Protein AF-A7GTD3-F1 (afd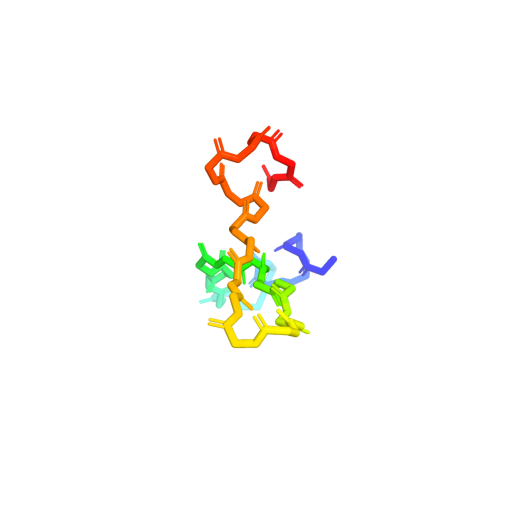b_monomer)

Foldseek 3Di:
DQVVCVVVVHHDPFDWDDDPNDIDTCVVVVND

Solvent-acc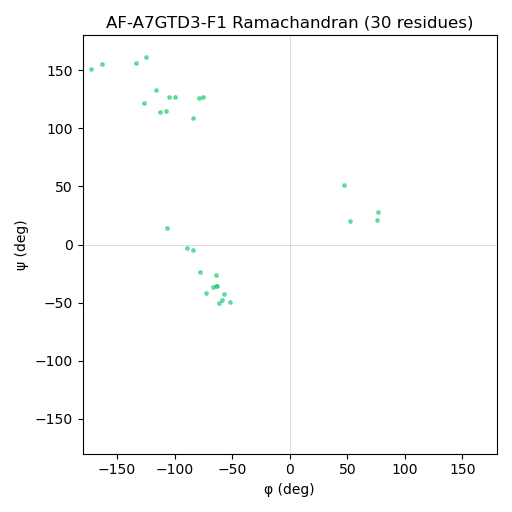essible surface area (backbone atoms only — not comparable to full-atom values): 2169 Å² total; per-residue (Å²): 110,58,68,61,24,58,77,75,73,41,83,70,87,68,56,75,50,77,56,93,100,43,73,43,58,33,48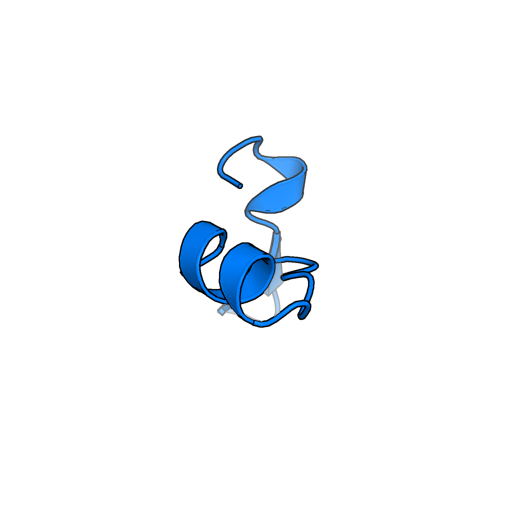,86,70,69,74,112

Structure (mmCIF, N/CA/C/O backbone):
data_AF-A7GTD3-F1
#
_entry.id   AF-A7GTD3-F1
#
loop_
_atom_site.group_PDB
_atom_site.id
_atom_site.type_symbol
_atom_site.label_atom_id
_atom_site.label_alt_id
_atom_site.label_comp_id
_atom_site.label_asym_id
_atom_site.label_entity_id
_atom_site.label_seq_id
_atom_site.pdbx_PDB_ins_code
_atom_site.Cartn_x
_atom_site.Cartn_y
_atom_site.Cartn_z
_atom_site.occupancy
_atom_site.B_iso_or_equiv
_atom_site.auth_seq_id
_atom_site.auth_comp_id
_atom_site.auth_asym_id
_atom_site.auth_atom_id
_atom_site.pdbx_PDB_model_num
ATOM 1 N N . MET A 1 1 ? -3.221 6.980 4.047 1.00 74.44 1 MET A N 1
ATOM 2 C CA . MET A 1 1 ? -4.276 5.992 3.718 1.00 74.44 1 MET A CA 1
ATOM 3 C C . MET A 1 1 ? -4.369 4.891 4.769 1.00 74.44 1 MET A C 1
ATOM 5 O O . MET A 1 1 ? -5.472 4.607 5.210 1.00 74.44 1 MET A O 1
ATOM 9 N N . VAL A 1 2 ? -3.234 4.342 5.224 1.00 85.62 2 VAL A N 1
ATOM 10 C CA . VAL A 1 2 ? -3.166 3.307 6.279 1.00 85.62 2 VAL A CA 1
ATOM 11 C C . VAL A 1 2 ? -3.940 3.694 7.548 1.00 85.62 2 VAL A C 1
ATOM 13 O O . VAL A 1 2 ? -4.792 2.937 8.001 1.00 85.62 2 VAL A O 1
ATOM 16 N N . GLU A 1 3 ? -3.724 4.903 8.072 1.00 86.88 3 GLU A N 1
ATOM 17 C CA . GLU A 1 3 ? -4.407 5.371 9.291 1.00 86.88 3 GLU A CA 1
ATOM 18 C C . GLU A 1 3 ? -5.930 5.499 9.134 1.00 86.88 3 GLU A C 1
ATOM 20 O O . GLU A 1 3 ? -6.678 5.157 10.045 1.00 86.88 3 GLU A O 1
ATOM 25 N N . CYS A 1 4 ? -6.422 5.908 7.960 1.00 91.19 4 CYS A N 1
ATOM 26 C CA . CYS A 1 4 ? -7.864 5.955 7.706 1.00 91.19 4 CYS A CA 1
ATOM 27 C C . CYS A 1 4 ? -8.482 4.550 7.688 1.00 91.19 4 CYS A C 1
ATOM 29 O O . CYS A 1 4 ? -9.592 4.372 8.182 1.00 91.19 4 CYS A O 1
ATOM 31 N N . GLY A 1 5 ? -7.755 3.555 7.166 1.00 87.50 5 GLY A N 1
ATOM 32 C CA . GLY A 1 5 ? -8.166 2.153 7.221 1.00 87.50 5 GLY A CA 1
ATOM 33 C C . GLY A 1 5 ? -8.350 1.672 8.661 1.00 87.50 5 GLY A C 1
ATOM 34 O O . GLY A 1 5 ? -9.412 1.153 9.000 1.00 87.50 5 GLY A O 1
ATOM 35 N N . LYS A 1 6 ? -7.381 1.951 9.545 1.00 88.56 6 LYS A N 1
ATOM 36 C CA . LYS A 1 6 ? -7.470 1.591 10.973 1.00 88.56 6 LYS A CA 1
ATOM 37 C C . LYS A 1 6 ? -8.701 2.186 11.659 1.00 88.56 6 LYS A C 1
ATOM 39 O O . LYS A 1 6 ? -9.372 1.481 12.403 1.00 88.56 6 LYS A O 1
ATOM 44 N N . ILE A 1 7 ? -9.025 3.450 11.377 1.00 92.69 7 ILE A N 1
ATOM 45 C CA . ILE A 1 7 ? -10.196 4.136 11.952 1.00 92.69 7 ILE A CA 1
ATOM 46 C C . ILE A 1 7 ? -11.513 3.465 11.527 1.00 92.69 7 ILE A C 1
ATOM 48 O O . ILE A 1 7 ? -12.451 3.395 12.316 1.00 92.69 7 ILE A O 1
ATOM 52 N N . ILE A 1 8 ? -11.583 2.957 10.295 1.00 92.12 8 ILE A N 1
ATOM 53 C CA . ILE A 1 8 ? -12.783 2.321 9.725 1.00 92.12 8 ILE A CA 1
ATOM 54 C C . ILE A 1 8 ? -12.807 0.802 10.017 1.00 92.12 8 ILE A C 1
ATOM 56 O O . ILE A 1 8 ? -13.778 0.119 9.703 1.00 92.12 8 ILE A O 1
ATOM 60 N N . GLY A 1 9 ? -11.764 0.258 10.656 1.00 92.12 9 GLY A N 1
ATOM 61 C CA . GLY A 1 9 ? -11.635 -1.176 10.936 1.00 92.12 9 GLY A CA 1
ATOM 62 C C . GLY A 1 9 ? -11.241 -2.011 9.713 1.00 92.12 9 GLY A C 1
ATOM 63 O O . GLY A 1 9 ? -11.484 -3.214 9.688 1.00 92.12 9 GLY A O 1
ATOM 64 N N . ILE A 1 10 ? -10.648 -1.384 8.695 1.00 93.00 10 ILE A N 1
ATOM 65 C CA . ILE A 1 10 ? -10.173 -2.040 7.474 1.00 93.00 10 ILE A CA 1
ATOM 66 C C . ILE A 1 10 ? -8.647 -1.961 7.429 1.00 93.00 10 ILE A C 1
ATOM 68 O O . ILE A 1 10 ? -8.064 -0.887 7.284 1.00 93.00 10 ILE A O 1
ATOM 72 N N . GLU A 1 11 ? -7.984 -3.109 7.523 1.00 91.12 11 GLU A N 1
ATOM 73 C CA . GLU A 1 11 ? -6.527 -3.179 7.447 1.00 91.12 11 GLU A CA 1
ATOM 74 C C . GLU A 1 11 ? -6.035 -3.010 6.002 1.00 91.12 11 GLU 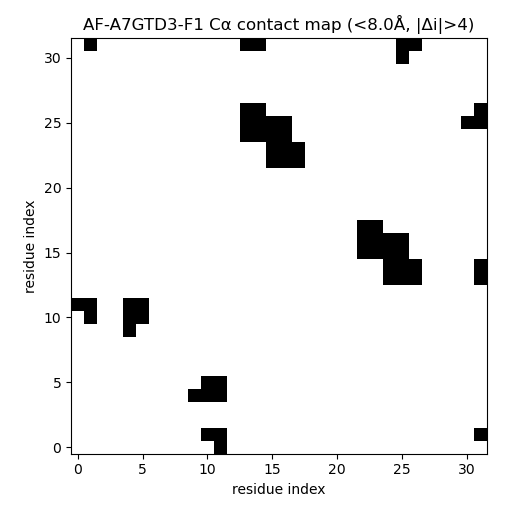A C 1
ATOM 76 O O . GLU A 1 11 ? -6.459 -3.720 5.088 1.00 91.12 11 GLU A O 1
ATOM 81 N N . VAL A 1 12 ? -5.108 -2.071 5.790 1.00 90.44 12 VAL A N 1
ATOM 82 C CA . VAL A 1 12 ? -4.399 -1.940 4.512 1.00 90.44 12 VAL A CA 1
ATOM 83 C C . VAL A 1 12 ? -3.221 -2.909 4.515 1.00 90.44 12 VAL A C 1
ATOM 85 O O . VAL A 1 12 ? -2.240 -2.685 5.217 1.00 90.44 12 VAL A O 1
ATOM 88 N N . LEU A 1 13 ? -3.322 -3.976 3.721 1.00 92.19 13 LEU A N 1
ATOM 89 C CA . LEU A 1 13 ? -2.338 -5.063 3.715 1.00 92.19 13 LEU A CA 1
ATOM 90 C C . LEU A 1 13 ? -1.006 -4.685 3.056 1.00 92.19 13 LEU A C 1
ATOM 92 O O . LEU A 1 13 ? 0.045 -5.085 3.557 1.00 92.19 13 LEU A O 1
ATOM 96 N N . ASP A 1 14 ? -1.052 -3.970 1.925 1.00 93.88 14 ASP A N 1
ATOM 97 C CA . ASP A 1 14 ? 0.131 -3.506 1.193 1.00 93.88 14 ASP A CA 1
ATOM 98 C C . ASP A 1 14 ? -0.215 -2.385 0.196 1.00 93.88 14 ASP A C 1
ATOM 100 O O . ASP A 1 14 ? -1.343 -2.300 -0.294 1.00 93.88 14 AS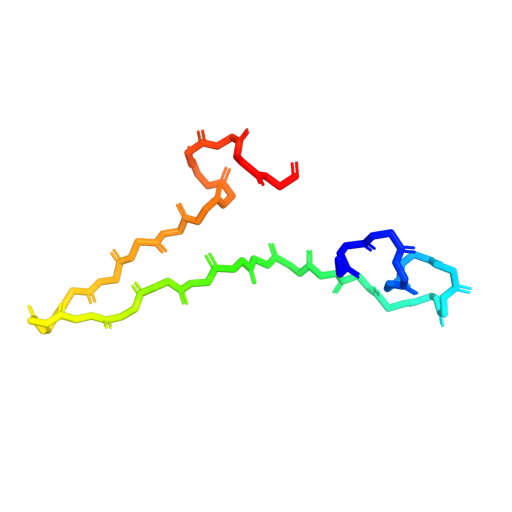P A O 1
ATOM 104 N N . HIS A 1 15 ? 0.773 -1.558 -0.143 1.00 94.06 15 HIS A N 1
ATOM 105 C CA . HIS A 1 15 ? 0.737 -0.701 -1.324 1.00 94.06 15 HIS A CA 1
ATOM 106 C C . HIS A 1 15 ? 1.697 -1.27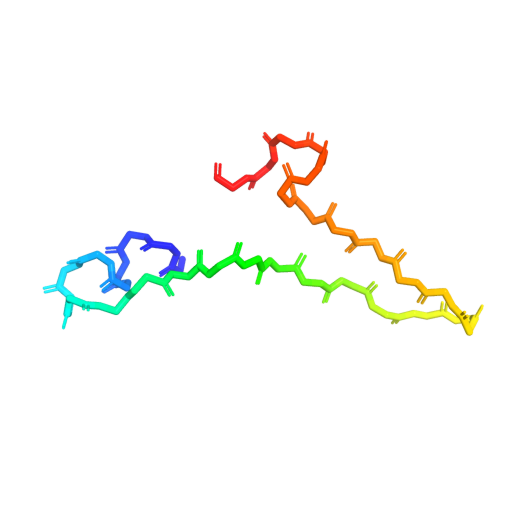1 -2.369 1.00 94.06 15 HIS A C 1
ATOM 108 O O . HIS A 1 15 ? 2.914 -1.281 -2.178 1.00 94.06 15 HIS A O 1
ATOM 114 N N . ILE A 1 16 ? 1.140 -1.716 -3.492 1.00 96.00 16 ILE A N 1
ATOM 115 C CA . ILE A 1 16 ? 1.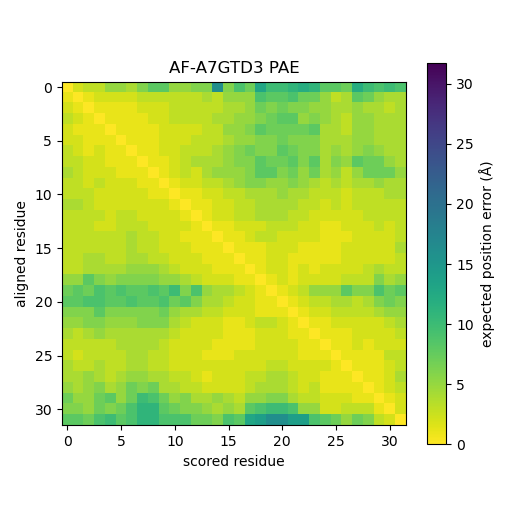901 -2.334 -4.575 1.00 96.00 16 ILE A CA 1
ATOM 116 C C . ILE A 1 16 ? 2.039 -1.343 -5.731 1.00 96.00 16 ILE A C 1
ATOM 118 O O . ILE A 1 16 ? 1.045 -0.821 -6.234 1.00 96.00 16 ILE A O 1
ATOM 122 N N . ILE A 1 17 ? 3.273 -1.112 -6.178 1.00 95.81 17 ILE A N 1
ATOM 123 C CA . ILE A 1 17 ? 3.579 -0.352 -7.398 1.00 95.81 17 ILE A CA 1
ATOM 124 C C . ILE A 1 17 ? 3.866 -1.356 -8.516 1.00 95.81 17 ILE A C 1
ATOM 126 O O . ILE A 1 17 ? 4.716 -2.223 -8.335 1.00 95.81 17 ILE A O 1
ATOM 130 N N . ILE A 1 18 ? 3.190 -1.245 -9.662 1.00 96.94 18 ILE A N 1
ATOM 131 C CA . ILE A 1 18 ? 3.310 -2.187 -10.789 1.00 96.94 18 ILE A CA 1
ATOM 132 C C . ILE A 1 18 ? 3.878 -1.464 -12.015 1.00 96.94 18 ILE A C 1
ATOM 134 O O . ILE A 1 18 ? 3.400 -0.390 -12.379 1.00 96.94 18 ILE A O 1
ATOM 138 N N . GLY A 1 19 ? 4.872 -2.062 -12.672 1.00 96.12 19 GLY A N 1
ATOM 139 C CA . GLY A 1 19 ? 5.460 -1.559 -13.916 1.00 96.12 19 GLY A CA 1
ATOM 140 C C . GLY A 1 19 ? 6.447 -2.553 -14.528 1.00 96.12 19 GLY A C 1
ATOM 141 O O . GLY A 1 19 ? 7.048 -3.337 -13.805 1.00 96.12 19 GLY A O 1
ATOM 142 N N . ASP A 1 20 ? 6.603 -2.539 -15.857 1.00 94.31 20 ASP A N 1
ATOM 143 C CA . ASP A 1 20 ? 7.535 -3.414 -16.600 1.00 94.31 20 ASP A CA 1
ATOM 144 C C . ASP A 1 20 ? 7.470 -4.903 -16.189 1.00 94.31 20 ASP A C 1
ATOM 146 O O . ASP A 1 20 ? 8.470 -5.511 -15.813 1.00 94.31 20 ASP A O 1
ATOM 150 N N . HIS A 1 21 ? 6.262 -5.485 -16.173 1.00 94.88 21 HIS A N 1
ATOM 151 C CA . HIS A 1 21 ? 6.015 -6.868 -15.715 1.00 94.88 21 HIS A CA 1
ATOM 152 C C . HIS A 1 21 ? 6.571 -7.198 -14.314 1.00 94.88 21 HIS A C 1
ATOM 154 O O . HIS A 1 21 ? 6.753 -8.364 -13.963 1.00 94.88 21 HIS A O 1
ATOM 160 N N . LYS A 1 22 ? 6.831 -6.179 -13.496 1.00 95.50 22 LYS A N 1
ATOM 161 C CA . LYS A 1 22 ? 7.337 -6.283 -12.131 1.00 95.50 22 LYS A CA 1
ATOM 162 C C . LYS A 1 22 ? 6.404 -5.549 -11.184 1.00 95.50 22 LYS A C 1
ATOM 164 O O . LYS A 1 22 ? 5.613 -4.690 -11.580 1.00 95.50 22 LYS A O 1
ATOM 169 N N . PHE A 1 23 ? 6.527 -5.885 -9.909 1.00 95.75 23 PHE A N 1
ATOM 170 C CA . PHE A 1 23 ? 5.866 -5.162 -8.840 1.00 95.75 23 PHE A CA 1
ATOM 171 C C . PHE A 1 23 ? 6.845 -4.877 -7.701 1.00 95.75 23 PHE A C 1
ATOM 173 O O . PHE A 1 23 ? 7.859 -5.558 -7.547 1.00 95.75 23 PHE A O 1
ATOM 180 N N . VAL A 1 24 ? 6.542 -3.848 -6.917 1.00 95.75 24 VAL A N 1
ATOM 181 C CA . VAL A 1 24 ? 7.267 -3.479 -5.701 1.00 95.75 24 VAL A CA 1
ATOM 182 C C . VAL A 1 24 ? 6.263 -3.370 -4.562 1.00 95.75 24 VAL A C 1
ATOM 184 O O . VAL A 1 24 ? 5.337 -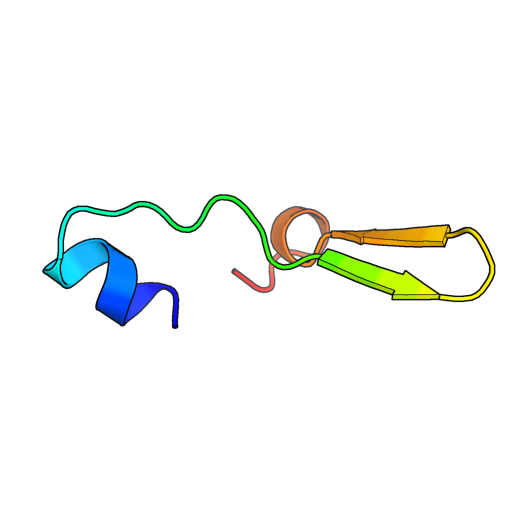2.563 -4.644 1.00 95.75 24 VAL A O 1
ATOM 187 N N . SER A 1 25 ? 6.477 -4.154 -3.504 1.00 95.44 25 SER A N 1
ATOM 188 C CA . SER A 1 25 ? 5.786 -4.010 -2.222 1.00 95.44 25 SER A CA 1
ATOM 189 C C . SER A 1 25 ? 6.402 -2.860 -1.428 1.00 95.44 25 SER A C 1
ATOM 191 O O . SER A 1 25 ? 7.617 -2.815 -1.202 1.00 95.44 25 SER A O 1
ATOM 193 N N . LEU A 1 26 ? 5.576 -1.913 -0.991 1.00 95.19 26 LEU A N 1
ATOM 194 C CA . LEU A 1 26 ? 6.013 -0.878 -0.055 1.00 95.19 26 LEU A CA 1
ATOM 195 C C . LEU A 1 26 ? 6.083 -1.412 1.378 1.00 95.19 26 LEU A C 1
ATOM 197 O O . LEU A 1 26 ? 6.881 -0.901 2.167 1.00 95.19 26 LEU A O 1
ATOM 201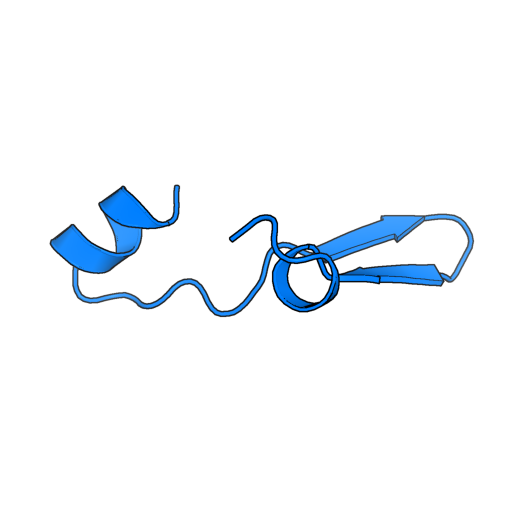 N N . ARG A 1 27 ? 5.333 -2.475 1.699 1.00 93.00 27 ARG A N 1
ATOM 202 C CA . ARG A 1 27 ? 5.445 -3.193 2.973 1.00 93.00 27 ARG A CA 1
ATOM 203 C C . ARG A 1 27 ? 6.828 -3.799 3.164 1.00 93.00 27 ARG A C 1
ATOM 205 O O . ARG A 1 27 ? 7.450 -3.566 4.195 1.00 93.00 27 ARG A O 1
ATOM 212 N N . GLU A 1 28 ? 7.327 -4.536 2.172 1.00 93.44 28 GLU A N 1
ATOM 213 C CA . GLU A 1 28 ? 8.647 -5.184 2.239 1.00 93.44 28 GLU A CA 1
ATOM 214 C C . GLU A 1 28 ? 9.793 -4.170 2.322 1.00 93.44 28 GLU A C 1
ATOM 216 O O . GLU A 1 28 ? 10.842 -4.459 2.892 1.00 93.44 28 GLU A O 1
ATOM 221 N N . LYS A 1 29 ? 9.584 -2.958 1.799 1.00 90.38 29 LYS A N 1
ATOM 222 C CA . LYS A 1 29 ? 10.546 -1.854 1.902 1.00 90.38 29 LYS A CA 1
ATOM 223 C C . LYS A 1 29 ? 10.459 -1.059 3.212 1.00 90.38 29 LYS A C 1
ATOM 225 O O . LYS A 1 29 ? 11.284 -0.175 3.419 1.00 90.38 29 LYS A O 1
ATOM 230 N N . GLY A 1 30 ? 9.496 -1.357 4.090 1.00 88.00 30 GLY A N 1
ATOM 231 C CA . GLY A 1 30 ? 9.325 -0.669 5.375 1.00 88.00 30 GLY A CA 1
ATOM 232 C C . GLY A 1 30 ? 8.684 0.719 5.269 1.00 88.00 30 GLY A C 1
ATOM 233 O O . GLY A 1 30 ? 8.969 1.589 6.088 1.00 88.00 30 GLY A O 1
ATOM 234 N N . HIS A 1 31 ? 7.850 0.949 4.251 1.00 81.25 31 HIS A N 1
ATOM 235 C CA . HIS A 1 31 ? 7.195 2.239 3.989 1.00 81.25 31 HIS A CA 1
ATOM 236 C C . HIS A 1 31 ? 5.691 2.263 4.334 1.00 81.25 31 HIS A C 1
ATOM 238 O O . HIS A 1 31 ? 4.991 3.180 3.899 1.00 81.25 31 HIS A O 1
ATOM 244 N N . ILE A 1 32 ? 5.188 1.269 5.079 1.00 73.12 32 ILE A N 1
ATOM 245 C CA . ILE A 1 32 ? 3.785 1.156 5.532 1.00 73.12 32 ILE A CA 1
ATOM 246 C C . ILE A 1 32 ? 3.664 1.448 7.020 1.00 73.12 32 ILE A C 1
ATOM 248 O O . ILE A 1 32 ? 4.536 0.965 7.773 1.00 73.12 32 ILE A O 1
#

InterPro domains:
  IPR025657 RadC-like JAB domain [PF04002] (2-30)

Mean predicted aligned error: 3.62 Å

pLDDT: mean 91.15, std 5.7, range [73.12, 96.94]

Secondary structure (DSSP, 8-state):
-HHHHHHHT------EEEETTEEEETTTTT--

Radius of gyration: 11.23 Å; Cα contacts (8 Å, |Δi|>4): 30; chains: 1; bounding box: 23×13×29 Å

Nearest PDB structures (foldseek):
  2qlc-assembly5_E  TM=9.143E-01  e=5.548E-02  Chlorobaculum tepidum TLS
  7ndj-assembly1_A  TM=4.668E-01  e=3.314E+00  Mus musculus
  6sjd-assembly1_A-2  TM=4.685E-01  e=3.314E+00  Homo sapiens
  6sjd-assembly1_B-2  TM=4.521E-01  e=4.416E+00  Homo sapiens
  7ndi-assembly4_D  TM=4.075E-01  e=3.561E+00  Mus musculus

Sequence (32 aa):
MVECGKIIGIEVLDHIIIGDHKFVSLREKGHI

Organism: Bacillus cytotoxicus (strain DSM 22905 / CIP 110041 / 391-98 / NVH 391-98) (NCBI:txid315749)